Protein AF-A0A2D4FZL7-F1 (afdb_monomer)

Radius of gyration: 24.0 Å; Cα contacts (8 Å, |Δi|>4): 195; chains: 1; bounding box: 41×26×69 Å

Nearest PDB structures (foldseek):
  4zlp-assembly1_A  TM=8.806E-01  e=3.017E-08  Homo sapiens
  6xsw-assembly2_F  TM=8.688E-01  e=1.298E-07  Homo sapiens
  6xsw-assembly3_J  TM=8.591E-01  e=7.334E-08  Homo sapiens
  6xsw-assembly1_C  TM=8.371E-01  e=1.900E-07  Homo sapiens
  5czx-assembly2_B  TM=8.476E-01  e=1.783E-07  Homo sapiens

Secondary structure (DSSP, 8-state):
----TTPEEEE-SSTT-EEEE--TTEESTTS-EETT--PPPPP---S-GGGGGTTTSSS--TTT-SGGGHHHHTGGGTT-S-TTTT-SSTTGGGTTTSSS--TTT-SGGGGGGGGTTTT-

Mean predicted aligned error: 12.07 Å

Solvent-accessible surface area (backbone atoms only — not comparable to full-atom values): 7104 Å² total; per-residue (Å²): 127,84,34,31,83,83,21,47,76,42,80,46,100,51,91,91,35,58,47,43,51,48,44,90,58,30,34,64,82,32,15,77,38,59,62,75,59,68,71,78,72,75,81,73,62,47,91,53,80,70,39,71,81,41,36,65,67,80,49,60,50,70,92,27,52,37,79,52,37,30,25,15,53,2,35,61,44,86,70,35,66,59,81,52,77,71,23,91,59,82,62,43,78,82,50,52,73,66,80,53,62,47,73,89,25,50,34,81,44,42,58,33,26,67,52,40,56,76,83,114

Structure (mmCIF, N/CA/C/O backbone):
data_AF-A0A2D4FZL7-F1
#
_entry.id   AF-A0A2D4FZL7-F1
#
loop_
_atom_site.group_PDB
_atom_site.id
_atom_site.type_symbol
_atom_site.label_atom_id
_atom_site.label_alt_id
_atom_site.label_comp_id
_atom_site.label_asym_id
_atom_site.label_entity_id
_atom_site.label_seq_id
_atom_site.pdbx_PDB_ins_code
_atom_site.Cartn_x
_atom_site.Cartn_y
_atom_site.Cartn_z
_atom_site.occup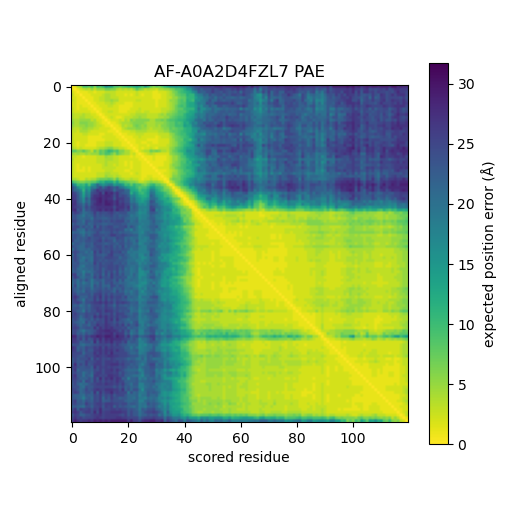ancy
_atom_site.B_iso_or_equiv
_atom_site.auth_seq_id
_atom_site.auth_comp_id
_atom_site.auth_asym_id
_atom_site.auth_atom_id
_atom_site.pdbx_PDB_model_num
ATOM 1 N N . GLN A 1 1 ? -5.445 -15.197 -40.872 1.00 74.00 1 GLN A N 1
ATOM 2 C CA . GLN A 1 1 ? -4.649 -13.991 -41.193 1.00 74.00 1 GLN A CA 1
ATOM 3 C C . GLN A 1 1 ? -3.517 -13.878 -40.169 1.00 74.00 1 GLN A C 1
ATOM 5 O O . GLN A 1 1 ? -3.800 -14.107 -38.997 1.00 74.00 1 GLN A O 1
ATOM 10 N N . PRO A 1 2 ? -2.247 -13.663 -40.568 1.00 90.12 2 PRO A N 1
ATOM 11 C CA . PRO A 1 2 ? -1.102 -13.830 -39.666 1.00 90.12 2 PRO A CA 1
ATOM 12 C C . PRO A 1 2 ? -0.899 -12.653 -38.704 1.00 90.12 2 PRO A C 1
ATOM 14 O O . PRO A 1 2 ? -0.388 -12.872 -37.611 1.00 90.12 2 PRO A O 1
ATOM 17 N N . CYS A 1 3 ? -1.321 -11.441 -39.057 1.00 94.00 3 CYS A N 1
ATOM 18 C CA . CYS A 1 3 ? -1.227 -10.271 -38.184 1.00 94.00 3 CYS A CA 1
ATOM 19 C C . CYS A 1 3 ? -2.384 -10.231 -37.174 1.00 94.00 3 CYS A C 1
ATOM 21 O O . CYS A 1 3 ? -3.520 -10.568 -37.508 1.00 94.00 3 CYS A O 1
ATOM 23 N N . HIS A 1 4 ? -2.092 -9.814 -35.948 1.00 93.81 4 HIS A N 1
ATOM 24 C CA . HIS A 1 4 ? -3.042 -9.634 -34.854 1.00 93.81 4 HIS A CA 1
ATOM 25 C C . HIS A 1 4 ? -3.423 -8.158 -34.697 1.00 93.81 4 HIS A C 1
ATOM 27 O O . HIS A 1 4 ? -2.817 -7.282 -35.313 1.00 93.81 4 HIS A O 1
ATOM 33 N N . ASN A 1 5 ? -4.435 -7.885 -33.868 1.00 91.88 5 ASN A N 1
ATOM 34 C CA . ASN A 1 5 ? -4.767 -6.540 -33.390 1.00 91.88 5 ASN A CA 1
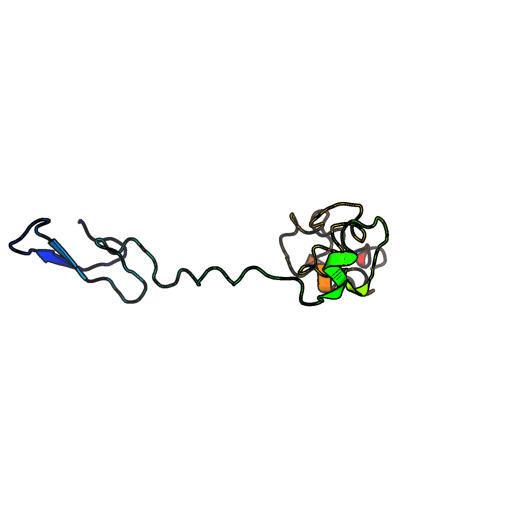ATOM 35 C C . ASN A 1 5 ? -4.957 -5.482 -34.494 1.00 91.88 5 ASN A C 1
ATOM 37 O O . ASN A 1 5 ? -4.520 -4.343 -34.366 1.00 91.88 5 ASN A O 1
ATOM 41 N N . GLY A 1 6 ? -5.591 -5.869 -35.605 1.00 91.50 6 GLY A N 1
ATOM 42 C CA . GLY A 1 6 ? -5.841 -4.966 -36.733 1.00 91.50 6 GLY A CA 1
ATOM 43 C C . GLY A 1 6 ? -4.615 -4.669 -37.604 1.00 91.50 6 GLY A C 1
ATOM 44 O O . GLY A 1 6 ? -4.660 -3.745 -38.408 1.00 91.50 6 GLY A O 1
ATOM 45 N N . GLY A 1 7 ? -3.524 -5.431 -37.462 1.00 93.56 7 GLY A N 1
ATOM 46 C CA . GLY A 1 7 ? -2.351 -5.326 -38.329 1.00 93.56 7 GLY A CA 1
ATOM 47 C C . GLY A 1 7 ? -2.643 -5.673 -39.792 1.00 93.56 7 GLY A C 1
ATOM 48 O O . GLY A 1 7 ? -3.344 -6.643 -40.086 1.00 93.56 7 GLY A O 1
ATOM 49 N N . VAL A 1 8 ? -2.060 -4.904 -40.713 1.00 95.25 8 VAL A N 1
ATOM 50 C CA . VAL A 1 8 ? -2.171 -5.129 -42.163 1.00 95.25 8 VAL A CA 1
ATOM 51 C C . VAL A 1 8 ? -1.055 -6.065 -42.621 1.00 95.25 8 VAL A C 1
ATOM 53 O O . VAL A 1 8 ? 0.105 -5.874 -42.266 1.00 95.25 8 VAL A O 1
ATOM 56 N N . CYS A 1 9 ? -1.403 -7.087 -43.402 1.00 94.62 9 CYS A N 1
ATOM 57 C CA . CYS A 1 9 ? -0.462 -8.093 -43.892 1.00 94.62 9 CYS A CA 1
ATOM 58 C C . CYS A 1 9 ? 0.004 -7.758 -45.312 1.00 94.62 9 CYS A C 1
ATOM 60 O O . CYS A 1 9 ? -0.830 -7.625 -46.205 1.00 94.62 9 CYS A O 1
ATOM 62 N N . HIS A 1 10 ? 1.318 -7.703 -45.520 1.00 94.44 10 HIS A N 1
ATOM 63 C CA . HIS A 1 10 ? 1.942 -7.592 -46.837 1.00 94.44 10 HIS A CA 1
ATOM 64 C C . HIS A 1 10 ? 2.796 -8.819 -47.124 1.00 94.44 10 HIS A C 1
ATOM 66 O O . HIS A 1 10 ? 3.590 -9.229 -46.281 1.00 94.44 10 HIS A O 1
ATOM 72 N N . GLU A 1 11 ? 2.644 -9.396 -48.311 1.00 93.69 11 GLU A N 1
ATOM 73 C CA . GLU A 1 11 ? 3.500 -10.489 -48.767 1.00 93.69 11 GLU A CA 1
ATOM 74 C C . GLU A 1 11 ? 4.847 -9.946 -49.245 1.00 93.69 11 GLU A C 1
ATOM 76 O O . GLU A 1 11 ? 4.922 -8.898 -49.888 1.00 93.69 11 GLU A O 1
ATOM 81 N N . ILE A 1 12 ? 5.918 -10.661 -48.914 1.00 92.69 12 ILE A N 1
ATOM 82 C CA . ILE A 1 12 ? 7.289 -10.315 -49.298 1.00 92.69 12 ILE A CA 1
ATOM 83 C C . ILE A 1 12 ? 7.992 -11.545 -49.870 1.00 92.69 12 ILE A C 1
ATOM 85 O O . ILE A 1 12 ? 7.655 -12.681 -49.551 1.00 92.69 12 ILE A O 1
ATOM 89 N N . SER A 1 13 ? 9.007 -11.334 -50.705 1.00 93.69 13 SER A N 1
ATOM 90 C CA . SER A 1 13 ? 9.668 -12.409 -51.463 1.00 93.69 13 SER A CA 1
ATOM 91 C C . SER A 1 13 ? 10.637 -13.269 -50.639 1.00 93.69 13 SER A C 1
ATOM 93 O O . SER A 1 13 ? 11.230 -14.210 -51.163 1.00 93.69 13 SER A O 1
ATOM 95 N N . THR A 1 14 ? 10.838 -12.940 -49.365 1.00 90.44 14 THR A N 1
ATOM 96 C CA . THR A 1 14 ? 11.816 -13.581 -48.478 1.00 90.44 14 THR A CA 1
ATOM 97 C C . THR A 1 14 ? 11.128 -14.195 -47.265 1.00 90.44 14 THR A C 1
ATOM 99 O O . THR A 1 14 ? 10.216 -13.558 -46.737 1.00 90.44 14 THR A O 1
ATOM 102 N N . PRO A 1 15 ? 11.581 -15.357 -46.753 1.00 89.25 15 PRO A N 1
ATOM 103 C CA . PRO A 1 15 ? 11.057 -15.93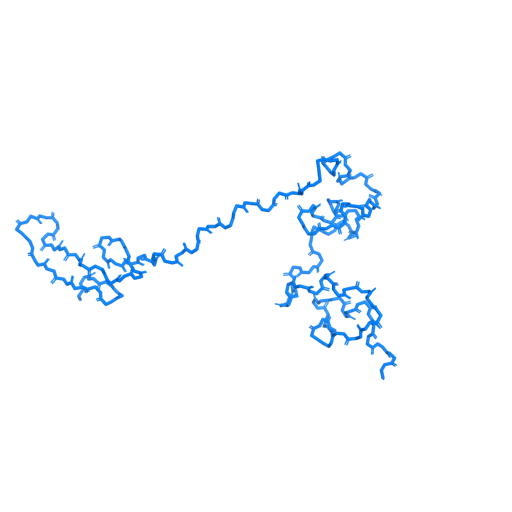6 -45.514 1.00 89.25 15 PRO A CA 1
ATOM 104 C C . PRO A 1 15 ? 10.998 -14.900 -44.373 1.00 89.25 15 PRO A C 1
ATOM 106 O O . PRO A 1 15 ? 11.969 -14.162 -44.198 1.00 89.25 15 PRO A O 1
ATOM 109 N N . PRO A 1 16 ? 9.898 -14.812 -43.595 1.00 88.56 16 PRO A N 1
ATOM 110 C CA . PRO A 1 16 ? 8.743 -15.718 -43.534 1.00 88.56 16 PRO A CA 1
ATOM 111 C C . PRO A 1 16 ? 7.648 -15.454 -44.590 1.00 88.56 16 PRO A C 1
ATOM 113 O O . PRO A 1 16 ? 6.538 -15.957 -44.450 1.00 88.56 16 PRO A O 1
ATOM 116 N N . TYR A 1 17 ? 7.956 -14.693 -45.641 1.00 91.81 17 TYR A N 1
ATOM 117 C CA . TYR A 1 17 ? 7.092 -14.326 -46.773 1.00 91.81 17 TYR A CA 1
ATOM 118 C C . TYR A 1 17 ? 5.952 -13.363 -46.452 1.00 91.81 17 TYR A C 1
ATOM 120 O O . TYR A 1 17 ? 5.130 -13.057 -47.312 1.00 91.81 17 TYR A O 1
ATOM 128 N N . PHE A 1 18 ? 5.923 -12.825 -45.235 1.00 92.50 18 PHE A N 1
ATOM 129 C CA . PHE A 1 18 ? 4.989 -11.777 -44.860 1.00 92.50 18 PHE A CA 1
ATOM 130 C C . PHE A 1 18 ? 5.632 -10.758 -43.920 1.00 92.50 18 PHE A C 1
ATOM 132 O O . PHE A 1 18 ? 6.554 -11.067 -43.162 1.00 92.50 18 PHE A O 1
ATOM 139 N N . GLN A 1 19 ? 5.085 -9.550 -43.940 1.00 94.06 19 GLN A N 1
ATOM 140 C CA . GLN A 1 19 ? 5.369 -8.480 -43.001 1.00 94.06 19 GLN A CA 1
ATOM 141 C C . GLN A 1 19 ? 4.049 -7.891 -42.498 1.00 94.06 19 GLN A C 1
ATOM 143 O O . GLN A 1 19 ? 3.143 -7.608 -43.283 1.00 94.06 19 GLN A O 1
ATOM 148 N N . CYS A 1 20 ? 3.944 -7.699 -41.183 1.00 95.06 20 CYS A N 1
ATOM 149 C CA . CYS A 1 20 ? 2.798 -7.044 -40.563 1.00 95.06 20 CYS A CA 1
ATOM 150 C C . CYS A 1 20 ? 3.089 -5.563 -40.305 1.00 95.06 20 CYS A C 1
ATOM 152 O O . CYS A 1 20 ? 4.075 -5.229 -39.649 1.00 95.06 20 CYS A O 1
ATOM 154 N N . LEU A 1 21 ? 2.206 -4.684 -40.777 1.00 94.81 21 LEU A N 1
ATOM 155 C CA . LEU A 1 21 ? 2.171 -3.275 -40.391 1.00 94.81 21 LEU A CA 1
ATOM 156 C C . LEU A 1 21 ? 1.221 -3.117 -39.208 1.00 94.81 21 LEU A C 1
ATOM 158 O O . LEU A 1 21 ? 0.016 -3.341 -39.338 1.00 94.81 21 LEU A O 1
ATOM 162 N N . CYS A 1 22 ? 1.769 -2.758 -38.051 1.00 93.75 22 CYS A N 1
ATOM 163 C CA . CYS A 1 22 ? 0.999 -2.674 -36.818 1.00 93.75 22 CYS A CA 1
ATOM 164 C C . CYS A 1 22 ? 0.360 -1.293 -36.630 1.00 93.75 22 CYS A C 1
ATOM 166 O O . CYS A 1 22 ? 1.047 -0.284 -36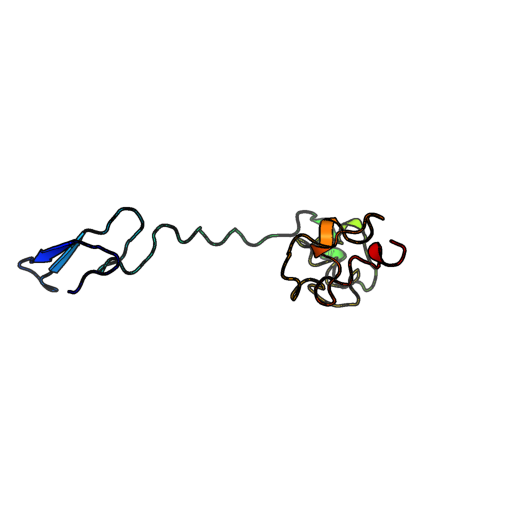.812 1.00 93.75 22 CYS A O 1
ATOM 168 N N . PRO A 1 23 ? -0.927 -1.226 -36.237 1.00 90.56 23 PRO A N 1
ATOM 169 C CA . PRO A 1 23 ? -1.546 0.019 -35.805 1.00 90.56 23 PRO A CA 1
ATOM 170 C C . PRO A 1 23 ? -0.870 0.554 -34.537 1.00 90.56 23 PRO A C 1
ATOM 172 O O . PRO A 1 23 ? -0.194 -0.185 -33.823 1.00 90.56 23 PRO A O 1
ATOM 175 N N . GLY A 1 24 ? -1.048 1.854 -34.281 1.00 85.94 24 GLY A N 1
ATOM 176 C CA . GLY A 1 24 ? -0.233 2.647 -33.355 1.00 85.94 24 GLY A CA 1
ATOM 177 C C . GLY A 1 24 ? 0.038 2.007 -31.996 1.00 85.94 24 GLY A C 1
ATOM 178 O O . GLY A 1 24 ? 1.179 2.058 -31.551 1.00 85.94 24 GLY A O 1
ATOM 179 N N . ASP A 1 25 ? -0.954 1.355 -31.392 1.00 87.69 25 ASP A N 1
ATOM 180 C CA . ASP A 1 25 ? -0.861 0.766 -30.052 1.00 87.69 25 ASP A CA 1
ATOM 181 C C . ASP A 1 25 ? -0.298 -0.659 -30.021 1.00 87.69 25 ASP A C 1
ATOM 183 O O . ASP A 1 25 ? -0.260 -1.266 -28.954 1.00 87.69 25 ASP A O 1
ATOM 187 N N . TYR A 1 26 ? 0.168 -1.206 -31.148 1.00 91.25 26 TYR A N 1
ATOM 188 C CA . TYR A 1 26 ? 0.652 -2.584 -31.242 1.00 91.25 26 TYR A CA 1
ATOM 189 C C . TYR A 1 26 ? 2.039 -2.689 -31.887 1.00 91.25 26 TYR A C 1
ATOM 191 O O . TYR A 1 26 ? 2.467 -1.858 -32.682 1.00 91.25 26 TYR A O 1
ATOM 199 N N . THR A 1 27 ? 2.775 -3.727 -31.511 1.00 89.81 27 THR A N 1
ATOM 200 C CA . THR A 1 27 ? 4.138 -4.035 -31.947 1.00 89.81 27 THR A CA 1
ATOM 201 C C . THR A 1 27 ? 4.370 -5.551 -31.954 1.00 89.81 27 THR A C 1
ATOM 203 O O . THR A 1 27 ? 3.489 -6.339 -31.598 1.00 89.81 27 THR A O 1
ATOM 206 N N . GLY A 1 28 ? 5.556 -5.978 -32.379 1.00 89.50 28 GLY A N 1
ATOM 207 C CA . GLY A 1 28 ? 5.921 -7.379 -32.589 1.00 89.50 28 GLY A CA 1
ATOM 208 C C . GLY A 1 28 ? 5.720 -7.834 -34.037 1.00 89.50 28 GLY A C 1
ATOM 209 O O . GLY A 1 28 ? 4.987 -7.216 -34.803 1.00 89.50 28 GLY A O 1
ATOM 210 N N . VAL A 1 29 ? 6.371 -8.944 -34.409 1.00 91.88 29 VAL A N 1
ATOM 211 C CA . VAL A 1 29 ? 6.395 -9.496 -35.786 1.00 91.88 29 VAL A CA 1
ATOM 212 C C . VAL A 1 29 ? 4.993 -9.716 -36.364 1.00 91.88 29 VAL A C 1
ATOM 214 O O . VAL A 1 29 ? 4.791 -9.635 -37.573 1.00 91.88 29 VAL A O 1
ATOM 217 N N . ARG A 1 30 ? 4.016 -9.989 -35.497 1.00 93.94 30 ARG A N 1
ATOM 218 C CA . ARG A 1 30 ? 2.619 -10.225 -35.853 1.00 93.94 30 ARG A CA 1
ATOM 219 C C . ARG A 1 30 ? 1.680 -9.232 -35.164 1.00 93.94 30 ARG A C 1
ATOM 221 O O . ARG A 1 30 ? 0.498 -9.522 -35.060 1.00 93.94 30 ARG A O 1
ATOM 228 N N . CYS A 1 31 ? 2.173 -8.091 -34.677 1.00 93.25 31 CYS A N 1
ATOM 229 C CA . CYS A 1 31 ? 1.390 -7.095 -33.930 1.00 93.25 31 CYS A CA 1
ATOM 230 C C . CYS A 1 31 ? 0.741 -7.628 -32.643 1.00 93.25 31 CYS A C 1
ATOM 232 O O . CYS A 1 31 ? -0.312 -7.155 -32.226 1.00 93.25 31 CYS A O 1
ATOM 234 N N . GLN A 1 32 ? 1.339 -8.643 -32.021 1.00 91.88 32 GLN A N 1
ATOM 235 C CA . GLN A 1 32 ? 0.788 -9.316 -30.844 1.00 91.88 32 GLN A CA 1
ATOM 236 C C . GLN A 1 32 ? 1.005 -8.554 -29.527 1.00 91.88 32 GLN A C 1
ATOM 238 O O . GLN A 1 32 ? 0.354 -8.857 -28.533 1.00 91.88 32 GLN A O 1
ATOM 243 N N . THR A 1 33 ? 1.924 -7.590 -29.506 1.00 88.75 33 THR A N 1
ATOM 244 C CA . THR A 1 33 ? 2.343 -6.887 -28.291 1.00 88.75 33 THR A CA 1
ATOM 245 C C . THR A 1 33 ? 1.702 -5.509 -28.249 1.00 88.75 33 THR A C 1
ATOM 247 O O . THR A 1 33 ? 1.793 -4.775 -29.222 1.00 88.75 33 THR A O 1
ATOM 250 N N . VAL A 1 34 ? 1.099 -5.112 -27.134 1.00 87.12 34 VAL A N 1
ATOM 251 C CA . VAL A 1 34 ? 0.576 -3.748 -26.952 1.00 87.12 34 VAL A CA 1
ATOM 252 C C . VAL A 1 34 ? 1.746 -2.805 -26.627 1.00 87.12 34 VAL A C 1
ATOM 254 O O . VAL A 1 34 ? 2.518 -3.075 -25.711 1.00 87.12 34 VAL A O 1
ATOM 257 N N . ARG A 1 35 ? 1.912 -1.699 -27.365 1.00 79.94 35 ARG A N 1
ATOM 258 C CA . ARG A 1 35 ? 2.932 -0.659 -27.101 1.00 79.94 35 ARG A CA 1
ATOM 259 C C . ARG A 1 35 ? 2.680 0.082 -25.792 1.00 79.94 35 ARG A C 1
ATOM 261 O O . ARG A 1 35 ? 3.626 0.542 -25.169 1.00 79.94 35 ARG A O 1
ATOM 268 N N . MET A 1 36 ? 1.420 0.134 -25.369 1.00 67.44 36 MET A N 1
ATOM 269 C CA . MET A 1 36 ? 0.979 0.642 -24.069 1.00 67.44 36 MET A CA 1
ATOM 270 C C . MET A 1 36 ? 0.982 -0.447 -22.986 1.00 67.44 36 MET A C 1
ATOM 272 O O . MET A 1 36 ? 0.131 -0.450 -22.100 1.00 67.44 36 MET A O 1
ATOM 276 N N . ALA A 1 37 ? 1.945 -1.370 -23.000 1.00 60.22 37 ALA A N 1
ATOM 277 C CA . ALA A 1 37 ? 2.392 -1.899 -21.721 1.00 60.22 37 ALA A CA 1
ATOM 278 C C . ALA A 1 37 ? 3.113 -0.731 -21.044 1.00 60.22 37 ALA A C 1
ATOM 280 O O . ALA A 1 37 ? 4.268 -0.448 -21.364 1.00 60.22 37 ALA A O 1
ATOM 281 N N . ARG A 1 38 ? 2.396 0.012 -20.185 1.00 58.81 38 ARG A N 1
ATOM 282 C CA . ARG A 1 38 ? 3.001 0.982 -19.263 1.00 58.81 38 ARG A CA 1
ATOM 283 C C . ARG A 1 38 ? 4.292 0.329 -18.755 1.00 58.81 38 ARG A C 1
ATOM 285 O O . ARG A 1 38 ? 4.191 -0.808 -18.281 1.00 58.81 38 ARG A O 1
ATOM 292 N N . PRO A 1 39 ? 5.477 0.957 -18.913 1.00 60.97 39 PRO A N 1
ATOM 293 C CA . PRO A 1 39 ? 6.696 0.396 -18.351 1.00 60.97 39 PRO A CA 1
ATOM 294 C C . PRO A 1 39 ? 6.379 -0.007 -16.913 1.00 60.97 39 PRO A C 1
ATOM 296 O O . PRO A 1 39 ? 5.672 0.770 -16.252 1.00 60.97 39 PRO A O 1
ATOM 299 N N . PRO A 1 40 ? 6.790 -1.201 -16.441 1.00 57.28 40 PRO A N 1
ATOM 300 C CA . PRO A 1 40 ? 6.610 -1.526 -15.038 1.00 57.28 40 PRO A CA 1
ATOM 301 C C . PRO A 1 40 ? 7.143 -0.329 -14.259 1.00 57.28 40 PRO A C 1
ATOM 303 O O . PRO A 1 40 ? 8.266 0.120 -14.510 1.00 57.28 40 PRO A O 1
ATOM 306 N N . LEU A 1 41 ? 6.275 0.267 -13.433 1.00 53.75 41 LEU A N 1
ATOM 307 C CA . LEU A 1 41 ? 6.677 1.374 -12.579 1.00 53.75 41 LEU A CA 1
ATOM 308 C C . LEU A 1 41 ? 7.975 0.938 -11.887 1.00 53.75 41 LEU A C 1
ATOM 310 O O . LEU A 1 41 ? 8.065 -0.233 -11.497 1.00 53.75 41 LEU A O 1
ATOM 314 N N . PRO A 1 42 ? 8.988 1.818 -11.789 1.00 62.38 42 PRO A N 1
ATOM 315 C CA . PRO A 1 42 ? 10.194 1.477 -11.052 1.00 62.38 42 PRO A CA 1
ATOM 316 C C . PRO A 1 42 ? 9.785 0.913 -9.684 1.00 62.38 42 PRO A C 1
ATOM 318 O O . PRO A 1 42 ? 8.781 1.381 -9.132 1.00 62.38 42 PRO A O 1
ATOM 321 N N . PRO A 1 43 ? 10.504 -0.099 -9.157 1.00 62.50 43 PRO A N 1
ATOM 322 C CA . PRO A 1 43 ? 10.173 -0.668 -7.860 1.00 62.50 43 PRO A CA 1
ATOM 323 C C . PRO A 1 43 ? 10.016 0.478 -6.866 1.00 62.50 43 PRO A C 1
ATOM 325 O O . PRO A 1 43 ? 10.871 1.367 -6.808 1.00 62.50 43 PRO A O 1
ATOM 328 N N . VAL A 1 44 ? 8.889 0.511 -6.160 1.00 70.88 44 VAL A N 1
ATOM 329 C CA . VAL A 1 44 ? 8.645 1.541 -5.152 1.00 70.88 44 VAL A CA 1
ATOM 330 C C . VAL A 1 44 ? 9.640 1.272 -4.029 1.00 70.88 44 VAL A C 1
ATOM 332 O O . VAL A 1 44 ? 9.486 0.310 -3.284 1.00 70.88 44 VAL A O 1
ATOM 335 N N . HIS A 1 45 ? 10.705 2.068 -3.972 1.00 85.19 45 HIS A N 1
ATOM 336 C CA . HIS A 1 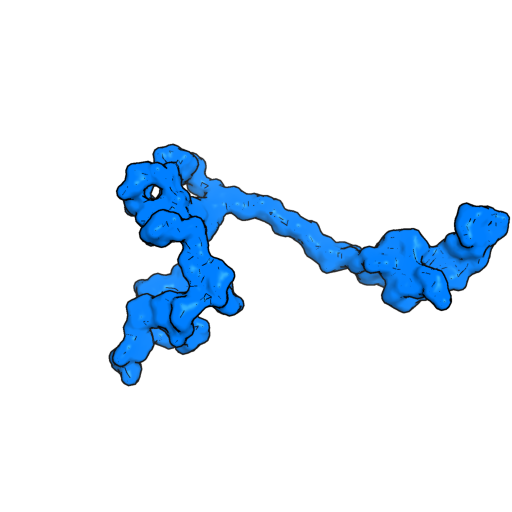45 ? 11.676 2.017 -2.886 1.00 85.19 45 HIS A CA 1
ATOM 337 C C . HIS A 1 45 ? 11.181 2.905 -1.744 1.00 85.19 45 HIS A C 1
ATOM 339 O O . HIS A 1 45 ? 10.542 3.934 -1.985 1.00 85.19 45 HIS A O 1
ATOM 345 N N . CYS A 1 46 ? 11.490 2.514 -0.509 1.00 91.00 46 CYS A N 1
ATOM 346 C CA . CYS A 1 46 ? 11.233 3.339 0.662 1.00 91.00 46 CYS A CA 1
ATOM 347 C C . CYS A 1 46 ? 11.973 4.683 0.504 1.00 91.00 46 CYS A C 1
ATOM 349 O O . CYS A 1 46 ? 13.190 4.676 0.318 1.00 91.00 46 CYS A O 1
ATOM 351 N N . PRO A 1 47 ? 11.274 5.833 0.544 1.00 91.69 47 PRO A N 1
ATOM 352 C CA . PRO A 1 47 ? 11.895 7.146 0.353 1.00 91.69 47 PRO A CA 1
ATOM 353 C C . PRO A 1 47 ? 12.736 7.605 1.554 1.00 91.69 47 PRO A C 1
ATOM 355 O O . PRO A 1 47 ? 13.395 8.638 1.474 1.00 91.69 47 PRO A O 1
ATOM 358 N N . LEU A 1 48 ? 12.687 6.873 2.669 1.00 92.06 48 LEU A N 1
ATOM 359 C CA . LEU A 1 48 ? 13.363 7.200 3.918 1.00 92.06 48 LEU A CA 1
ATOM 360 C C . LEU A 1 48 ? 14.544 6.249 4.118 1.00 92.06 48 LEU A C 1
ATOM 362 O O . LEU A 1 48 ? 14.353 5.066 4.395 1.00 92.06 48 LEU A O 1
ATOM 366 N N . GLU A 1 49 ? 15.765 6.768 3.991 1.00 91.00 49 GLU A N 1
ATOM 367 C CA . GLU A 1 49 ? 16.991 5.961 4.096 1.00 91.00 49 GLU A CA 1
ATOM 368 C C . GLU A 1 49 ? 17.147 5.304 5.477 1.00 91.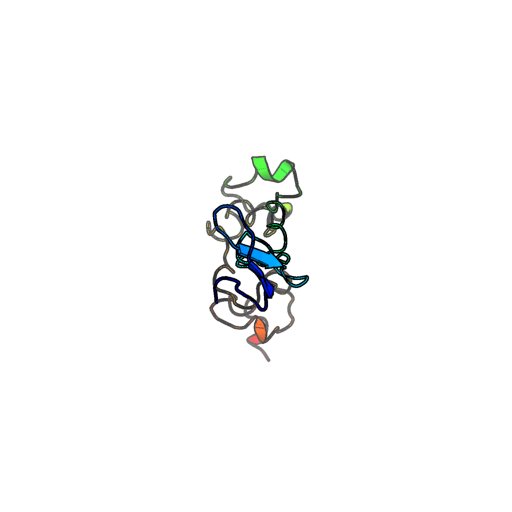00 49 GLU A C 1
ATOM 370 O O . GLU A 1 49 ? 17.595 4.164 5.581 1.00 91.00 49 GLU A O 1
ATOM 375 N N . GLU A 1 50 ? 16.716 5.993 6.536 1.00 93.69 50 GLU A N 1
ATOM 376 C CA . GLU A 1 50 ? 16.814 5.519 7.921 1.00 93.69 50 GLU A CA 1
ATOM 377 C C . GLU A 1 50 ? 15.947 4.280 8.191 1.00 93.69 50 GLU A C 1
ATOM 379 O O . GLU A 1 50 ? 16.295 3.461 9.041 1.00 93.69 50 GLU A O 1
ATOM 384 N N . CYS A 1 51 ? 14.862 4.088 7.432 1.00 95.50 51 CYS A N 1
ATOM 385 C CA . CYS A 1 51 ? 13.929 2.982 7.652 1.00 95.50 51 CYS A CA 1
ATOM 386 C C . CYS A 1 51 ? 14.528 1.608 7.341 1.00 95.50 51 CYS A C 1
ATOM 388 O O . CYS A 1 51 ? 14.020 0.598 7.817 1.00 95.50 51 CYS A O 1
ATOM 390 N N . ALA A 1 52 ? 15.636 1.539 6.597 1.00 93.44 52 ALA A N 1
ATOM 391 C CA . ALA A 1 52 ? 16.321 0.273 6.350 1.00 93.44 52 ALA A CA 1
ATOM 392 C C . ALA A 1 52 ? 16.881 -0.363 7.635 1.00 93.44 52 ALA A C 1
ATOM 394 O O . ALA A 1 52 ? 16.938 -1.584 7.727 1.00 93.44 52 ALA A O 1
ATOM 395 N N . ALA A 1 53 ? 17.296 0.450 8.613 1.00 95.00 53 ALA A N 1
ATOM 396 C CA . ALA A 1 53 ? 17.822 -0.027 9.894 1.00 95.00 53 ALA A CA 1
ATOM 397 C C . ALA A 1 53 ? 16.732 -0.245 10.958 1.00 95.00 53 ALA A C 1
ATOM 399 O O . ALA A 1 53 ? 17.047 -0.737 12.039 1.00 95.00 53 ALA A O 1
ATOM 400 N N . LYS A 1 54 ? 15.498 0.176 10.664 1.00 95.62 54 LYS A N 1
ATOM 401 C CA . LYS A 1 54 ? 14.345 0.120 11.569 1.00 95.62 54 LYS A CA 1
ATOM 402 C C . LYS A 1 54 ? 13.342 -0.971 11.222 1.00 95.62 54 LYS A C 1
ATOM 404 O O . LYS A 1 54 ? 12.704 -1.507 12.108 1.00 95.62 54 LYS A O 1
ATOM 409 N N . ALA A 1 55 ? 13.288 -1.368 9.955 1.00 94.19 55 ALA A N 1
ATOM 410 C CA . ALA A 1 55 ? 12.442 -2.468 9.532 1.00 94.19 55 ALA A CA 1
ATOM 411 C C . ALA A 1 55 ? 12.776 -3.776 10.274 1.00 94.19 55 ALA A C 1
ATOM 413 O O . ALA A 1 55 ? 13.940 -4.184 10.316 1.00 94.19 55 ALA A O 1
ATOM 414 N N . GLU A 1 56 ? 11.735 -4.473 10.734 1.00 94.38 56 GLU A N 1
ATOM 415 C CA . GLU A 1 56 ? 11.818 -5.791 11.382 1.00 94.38 56 GLU A CA 1
ATOM 416 C C . GLU A 1 56 ? 12.601 -5.758 12.720 1.00 94.38 56 GLU A C 1
ATOM 418 O O . GLU A 1 56 ? 13.169 -6.769 13.149 1.00 94.38 56 GLU A O 1
ATOM 423 N N . ASP A 1 57 ? 12.631 -4.605 13.402 1.00 95.69 57 ASP A N 1
ATOM 424 C CA . ASP A 1 57 ? 13.286 -4.396 14.699 1.00 95.69 57 ASP A CA 1
ATOM 425 C C . ASP A 1 57 ? 12.362 -4.664 15.911 1.00 95.69 57 ASP A C 1
ATOM 427 O O . ASP A 1 57 ? 12.791 -4.564 17.066 1.00 95.69 57 ASP A O 1
ATOM 431 N N . SER A 1 58 ? 11.126 -5.117 15.656 1.00 94.75 58 SER A N 1
ATOM 432 C CA . SER A 1 58 ? 10.069 -5.391 16.648 1.00 94.75 58 SER A CA 1
ATOM 433 C C . SER A 1 58 ? 9.504 -4.151 17.346 1.00 94.75 58 SER A C 1
ATOM 435 O O . SER A 1 58 ? 8.758 -4.278 18.327 1.00 94.75 58 SER A O 1
ATOM 437 N N . TYR A 1 59 ? 9.826 -2.956 16.862 1.00 96.94 59 TYR A N 1
ATOM 438 C CA . TYR A 1 59 ? 9.259 -1.701 17.313 1.00 96.94 59 TYR A CA 1
ATOM 439 C C . TYR A 1 59 ? 8.579 -0.992 16.142 1.00 96.94 59 TYR A C 1
ATOM 441 O O . TYR A 1 59 ? 9.121 -0.883 15.061 1.00 96.94 59 TYR A O 1
ATOM 449 N N . CYS A 1 60 ? 7.366 -0.478 16.354 1.00 96.75 60 CYS A N 1
ATOM 450 C CA . CYS A 1 60 ? 6.691 0.291 15.311 1.00 96.75 60 CYS A CA 1
ATOM 451 C C . CYS A 1 60 ? 7.248 1.723 15.236 1.00 96.75 60 CYS A C 1
ATOM 453 O O . CYS A 1 60 ? 6.794 2.631 15.952 1.00 96.75 60 CYS A O 1
ATOM 455 N N . ASP A 1 61 ? 8.183 1.954 14.318 1.00 97.38 61 ASP A N 1
ATOM 456 C CA . ASP A 1 61 ? 8.649 3.271 13.917 1.00 97.38 61 ASP A CA 1
ATOM 457 C C . ASP A 1 61 ? 7.634 3.933 12.980 1.00 97.38 61 ASP A C 1
ATOM 459 O O . ASP A 1 61 ? 7.608 3.765 11.762 1.00 97.38 61 ASP A O 1
ATOM 463 N N . LYS A 1 62 ? 6.789 4.789 13.563 1.00 95.31 62 LYS A N 1
ATOM 464 C CA . LYS A 1 62 ? 5.688 5.478 12.861 1.00 95.31 62 LYS A CA 1
ATOM 465 C C . LYS A 1 62 ? 6.104 6.228 11.592 1.00 95.31 62 LYS A C 1
ATOM 467 O O . LYS A 1 62 ? 5.301 6.364 10.677 1.00 95.31 62 LYS A O 1
ATOM 472 N N . MET A 1 63 ? 7.334 6.728 11.540 1.00 95.12 63 MET A N 1
ATOM 473 C CA . MET A 1 63 ? 7.894 7.407 10.365 1.00 95.12 63 MET A CA 1
ATOM 474 C C . MET A 1 63 ? 8.141 6.446 9.190 1.00 95.12 63 MET A C 1
ATOM 476 O O . MET A 1 63 ? 8.049 6.863 8.041 1.00 95.12 63 MET A O 1
ATOM 480 N N . CYS A 1 64 ? 8.341 5.161 9.474 1.00 95.75 64 CYS A N 1
ATOM 481 C CA . CYS A 1 64 ? 8.494 4.073 8.510 1.00 95.75 64 CYS A CA 1
ATOM 482 C C . CYS A 1 64 ? 7.172 3.338 8.217 1.00 95.75 64 CYS A C 1
ATOM 484 O O . CYS A 1 64 ? 7.119 2.475 7.337 1.00 95.75 64 CYS A O 1
ATOM 486 N N . ASN A 1 65 ? 6.073 3.729 8.876 1.00 94.06 65 ASN A N 1
ATOM 487 C CA . ASN A 1 65 ? 4.731 3.180 8.682 1.00 94.06 65 ASN A CA 1
ATOM 488 C C . ASN A 1 65 ? 4.056 3.693 7.392 1.00 94.06 65 ASN A C 1
ATOM 490 O O . ASN A 1 65 ? 2.985 4.298 7.428 1.00 94.06 65 ASN A O 1
ATOM 494 N N . ILE A 1 66 ? 4.699 3.483 6.243 1.00 91.31 66 ILE A N 1
ATOM 495 C CA . ILE A 1 66 ? 4.168 3.826 4.917 1.00 91.31 66 ILE A CA 1
ATOM 496 C C . ILE A 1 66 ? 4.271 2.623 3.965 1.00 91.31 66 ILE A C 1
ATOM 498 O O . ILE A 1 66 ? 5.190 1.809 4.119 1.00 91.31 66 ILE A O 1
ATOM 502 N N . PRO A 1 67 ? 3.409 2.515 2.930 1.00 91.94 67 PRO A N 1
ATOM 503 C CA . PRO A 1 67 ? 3.396 1.348 2.043 1.00 91.94 67 PRO A CA 1
ATOM 504 C C . PRO A 1 67 ? 4.746 1.106 1.353 1.00 91.94 67 PRO A C 1
ATOM 506 O O . PRO A 1 67 ? 5.197 -0.029 1.227 1.00 91.94 67 PRO A O 1
ATOM 509 N N . ALA A 1 68 ? 5.425 2.187 0.949 1.00 92.00 68 ALA A N 1
ATOM 510 C CA . ALA A 1 68 ? 6.737 2.132 0.302 1.00 92.00 68 ALA A CA 1
ATOM 511 C C . ALA A 1 68 ? 7.842 1.551 1.205 1.00 92.00 68 ALA A C 1
ATOM 513 O O . ALA A 1 68 ? 8.837 1.039 0.702 1.00 92.00 68 ALA A O 1
ATOM 514 N N . CYS A 1 69 ? 7.661 1.614 2.527 1.00 93.31 69 CYS A N 1
ATOM 515 C CA . CYS A 1 69 ? 8.578 1.078 3.534 1.00 93.31 69 CYS A CA 1
ATOM 516 C C . CYS A 1 69 ? 8.033 -0.208 4.176 1.00 93.31 69 CYS A C 1
ATOM 518 O O . CYS A 1 69 ? 8.499 -0.613 5.237 1.00 93.31 69 CYS A O 1
ATOM 520 N N . ARG A 1 70 ? 7.054 -0.860 3.525 1.00 93.19 70 ARG A N 1
ATOM 521 C CA . ARG A 1 70 ? 6.419 -2.106 3.984 1.00 93.19 70 ARG A CA 1
ATOM 522 C C . ARG A 1 70 ? 5.895 -2.012 5.419 1.00 93.19 70 ARG A C 1
ATOM 524 O O . ARG A 1 70 ? 6.018 -2.968 6.172 1.00 93.19 70 ARG A O 1
ATOM 531 N N . TRP A 1 71 ? 5.349 -0.851 5.791 1.00 94.50 71 TRP A N 1
ATOM 532 C CA . TRP A 1 71 ? 4.799 -0.622 7.132 1.00 94.50 71 TRP A CA 1
ATOM 533 C C . TRP A 1 71 ? 5.815 -0.926 8.240 1.00 94.50 71 TRP A C 1
ATOM 535 O O . TRP A 1 71 ? 5.513 -1.656 9.185 1.00 94.50 71 TRP A O 1
ATOM 545 N N . ASP A 1 72 ? 7.022 -0.384 8.065 1.00 95.81 72 ASP A N 1
ATOM 546 C CA . ASP A 1 72 ? 8.186 -0.620 8.917 1.00 95.81 72 ASP A CA 1
ATOM 547 C C . ASP A 1 72 ? 8.609 -2.094 8.975 1.00 95.81 72 ASP A C 1
ATOM 549 O O . ASP A 1 72 ? 8.743 -2.705 10.027 1.00 95.81 72 ASP A O 1
ATOM 553 N N . GLY A 1 73 ? 8.699 -2.723 7.800 1.00 94.25 73 GLY A N 1
ATOM 554 C CA . GLY A 1 73 ? 8.998 -4.155 7.715 1.00 94.25 73 GLY A CA 1
ATOM 555 C C . GLY A 1 73 ? 7.943 -5.066 8.355 1.00 94.25 73 GLY A C 1
ATOM 556 O O . GLY A 1 73 ? 8.216 -6.236 8.592 1.00 94.25 73 GLY A O 1
ATOM 557 N N . GLY A 1 74 ? 6.740 -4.557 8.624 1.00 95.19 74 GLY A N 1
ATOM 558 C CA . GLY A 1 74 ? 5.679 -5.298 9.298 1.00 95.19 74 GLY A CA 1
ATOM 559 C C . GLY A 1 74 ? 5.497 -4.931 10.774 1.00 95.19 74 GLY A C 1
ATOM 560 O O . GLY A 1 74 ? 4.459 -5.268 11.350 1.00 95.19 74 GLY A O 1
ATOM 561 N N . ASP A 1 75 ? 6.431 -4.211 11.399 1.00 96.38 75 ASP A N 1
ATOM 562 C CA . ASP A 1 75 ? 6.382 -3.932 12.842 1.00 96.38 75 ASP A CA 1
ATOM 563 C C . ASP A 1 75 ? 5.193 -3.048 13.234 1.00 96.38 75 ASP A C 1
ATOM 565 O O . ASP A 1 75 ? 4.566 -3.245 14.279 1.00 96.38 75 ASP A O 1
ATOM 569 N N . CYS A 1 76 ? 4.780 -2.140 12.347 1.00 95.56 76 CYS A N 1
ATOM 570 C CA . CYS A 1 76 ? 3.570 -1.338 12.529 1.00 95.56 76 CYS A CA 1
ATOM 571 C C . CYS A 1 76 ? 2.273 -2.034 12.087 1.00 95.56 76 CYS A C 1
ATOM 573 O O . CYS A 1 76 ? 1.197 -1.438 12.146 1.00 95.56 76 CYS A O 1
ATOM 575 N N . SER A 1 77 ? 2.348 -3.288 11.641 1.00 93.94 77 SER A N 1
ATOM 576 C CA . SER A 1 77 ? 1.242 -4.011 11.002 1.00 93.94 77 SER A CA 1
ATOM 577 C C . SER A 1 77 ? 1.118 -5.465 11.471 1.00 93.94 77 SER A C 1
ATOM 579 O O . SER A 1 77 ? 0.714 -6.343 10.714 1.00 93.94 77 SER A O 1
ATOM 581 N N . LEU A 1 78 ? 1.408 -5.727 12.751 1.00 92.19 78 LEU A N 1
ATOM 582 C CA . LEU A 1 78 ? 1.305 -7.061 13.368 1.00 92.19 78 LEU A CA 1
ATOM 583 C C . LEU A 1 78 ? 2.130 -8.134 12.632 1.00 92.19 78 LEU A C 1
ATOM 585 O O . LEU A 1 78 ? 1.705 -9.287 12.543 1.00 92.19 78 LEU A O 1
ATOM 589 N N . LEU A 1 79 ? 3.303 -7.753 12.116 1.00 92.25 79 LEU A N 1
ATOM 590 C CA . LEU A 1 79 ? 4.209 -8.602 11.335 1.00 92.25 79 LEU A CA 1
ATOM 591 C C . LEU A 1 79 ? 3.602 -9.078 10.002 1.00 92.25 79 LEU A C 1
ATOM 593 O O . LEU A 1 79 ? 3.962 -10.135 9.482 1.00 92.25 79 LEU A O 1
ATOM 597 N N . VAL A 1 80 ? 2.657 -8.310 9.450 1.00 91.50 80 VAL A N 1
ATOM 598 C CA . VAL A 1 80 ? 2.046 -8.558 8.140 1.00 91.50 80 VAL A CA 1
ATOM 599 C C . VAL A 1 80 ? 2.575 -7.551 7.123 1.00 91.50 80 VAL A C 1
ATOM 601 O O . VAL A 1 80 ? 2.244 -6.375 7.190 1.00 91.50 80 VAL A O 1
ATOM 604 N N . ASP A 1 81 ? 3.286 -8.028 6.099 1.00 85.81 81 ASP A N 1
ATOM 605 C CA . ASP A 1 81 ? 3.900 -7.185 5.055 1.00 85.81 81 ASP A CA 1
ATOM 606 C C . ASP A 1 81 ? 2.961 -6.152 4.400 1.00 85.81 81 ASP A C 1
ATOM 608 O O . ASP A 1 81 ? 3.390 -5.067 4.012 1.00 85.81 81 ASP A O 1
ATOM 612 N N . ASN A 1 82 ? 1.687 -6.502 4.182 1.00 90.75 82 ASN A N 1
ATOM 613 C CA . ASN A 1 82 ? 0.686 -5.592 3.62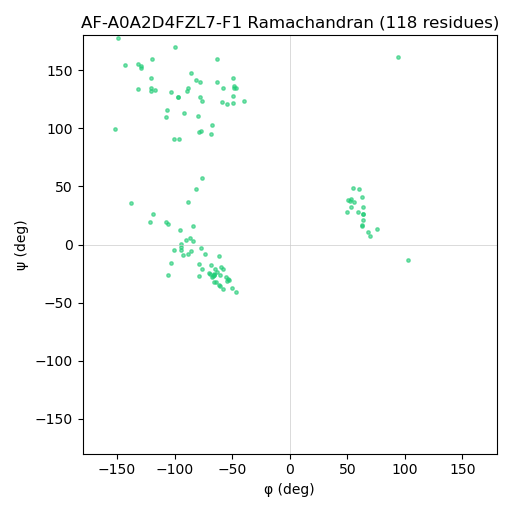1 1.00 90.75 82 ASN A CA 1
ATOM 614 C C . ASN A 1 82 ? -0.733 -5.955 4.104 1.00 90.75 82 ASN A C 1
ATOM 616 O O . ASN A 1 82 ? -1.366 -6.841 3.515 1.00 90.75 82 ASN A O 1
ATOM 620 N N . PRO A 1 83 ? -1.268 -5.247 5.116 1.00 92.50 83 PRO A N 1
ATOM 621 C CA . PRO A 1 83 ? -2.621 -5.467 5.631 1.00 92.50 83 PRO A 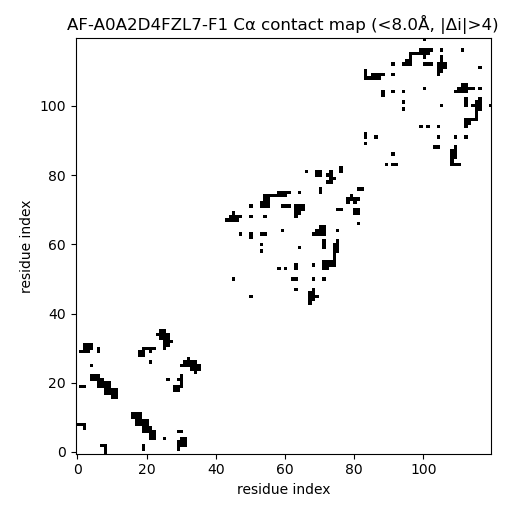CA 1
ATOM 622 C C . PRO A 1 83 ? -3.736 -5.259 4.596 1.00 92.50 83 PRO A C 1
ATOM 624 O O . PRO A 1 83 ? -4.782 -5.894 4.682 1.00 92.50 83 PRO A O 1
ATOM 627 N N . TRP A 1 84 ? -3.500 -4.428 3.577 1.00 92.50 84 TRP A N 1
ATOM 628 C CA . TRP A 1 84 ? -4.480 -4.080 2.542 1.00 92.50 84 TRP A CA 1
ATOM 629 C C . TRP A 1 84 ? -4.354 -4.936 1.279 1.00 92.50 84 TRP A C 1
ATOM 631 O O . TRP A 1 84 ? -4.967 -4.627 0.262 1.00 92.50 84 TRP A O 1
ATOM 641 N N . LYS A 1 85 ? -3.588 -6.036 1.307 1.00 92.12 85 LYS A N 1
ATOM 642 C CA . LYS A 1 85 ? -3.359 -6.898 0.130 1.00 92.12 85 LYS A CA 1
ATOM 643 C C . LYS A 1 85 ? -4.651 -7.413 -0.523 1.00 92.12 85 LYS A C 1
ATOM 645 O O . LYS A 1 85 ? -4.647 -7.713 -1.713 1.00 92.12 85 LYS A O 1
ATOM 650 N N . GLN A 1 86 ? -5.722 -7.560 0.256 1.00 92.50 86 GLN A N 1
ATOM 651 C CA . GLN A 1 86 ? -7.028 -8.032 -0.215 1.00 92.50 86 GLN A CA 1
ATOM 652 C C . GLN A 1 86 ? -8.042 -6.899 -0.432 1.00 92.50 86 GLN A C 1
ATOM 654 O O . GLN A 1 86 ? -9.147 -7.171 -0.894 1.00 92.50 86 GLN A O 1
ATOM 659 N N . CYS A 1 87 ? -7.694 -5.657 -0.093 1.00 93.19 87 CYS A N 1
ATOM 660 C CA . CYS A 1 87 ? -8.580 -4.511 -0.232 1.00 93.19 87 CYS A CA 1
ATOM 661 C C . CYS A 1 87 ? -8.663 -4.096 -1.707 1.00 93.19 87 CYS A C 1
ATOM 663 O O . CYS A 1 87 ? -7.643 -3.810 -2.332 1.00 93.19 87 CYS A O 1
ATOM 665 N N . GLU A 1 88 ? -9.875 -4.060 -2.265 1.00 89.19 88 GLU A N 1
ATOM 666 C CA . GLU A 1 88 ? -10.098 -3.649 -3.660 1.00 89.19 88 GLU A CA 1
ATOM 667 C C . GLU A 1 88 ? -9.779 -2.163 -3.885 1.00 89.19 88 GLU A C 1
ATOM 669 O O . GLU A 1 88 ? -9.381 -1.778 -4.983 1.00 89.19 88 GLU A O 1
ATOM 674 N N . SER A 1 89 ? -9.906 -1.342 -2.837 1.00 86.44 89 SER A N 1
ATOM 675 C CA . SER A 1 89 ? -9.580 0.083 -2.862 1.00 86.44 89 SER A CA 1
ATOM 676 C C . SER A 1 89 ? -8.201 0.309 -2.231 1.00 86.44 89 SER A C 1
ATOM 678 O O . SER A 1 89 ? -8.063 0.474 -1.017 1.00 86.44 89 SER A O 1
ATOM 680 N N . SER A 1 90 ? -7.154 0.282 -3.059 1.00 74.44 90 SER A N 1
ATOM 681 C CA . SER A 1 90 ? -5.748 0.297 -2.626 1.00 74.44 90 SER A CA 1
ATOM 682 C C . SER A 1 90 ? -5.316 1.538 -1.842 1.00 74.44 90 SER A C 1
ATOM 684 O O . SER A 1 90 ? -4.219 1.544 -1.293 1.00 74.44 90 SER A O 1
ATOM 686 N N . GLU A 1 91 ? -6.144 2.577 -1.777 1.00 88.19 91 GLU A N 1
ATOM 687 C CA . GLU A 1 91 ? -5.890 3.844 -1.093 1.00 88.19 91 GLU A CA 1
ATOM 688 C C . GLU A 1 91 ? -6.452 3.880 0.334 1.00 88.19 91 GLU A C 1
ATOM 690 O O . GLU A 1 91 ? -6.182 4.832 1.052 1.00 88.19 91 GLU A O 1
ATOM 695 N N . CYS A 1 92 ? -7.183 2.858 0.800 1.00 93.44 92 CYS A N 1
ATOM 696 C CA . CYS A 1 92 ? -7.823 2.901 2.125 1.00 93.44 92 CYS A CA 1
ATOM 697 C C . CYS A 1 92 ? -6.860 3.133 3.299 1.00 93.44 92 CYS A C 1
ATOM 699 O O . CYS A 1 92 ? -7.263 3.633 4.345 1.00 93.44 92 CYS A O 1
A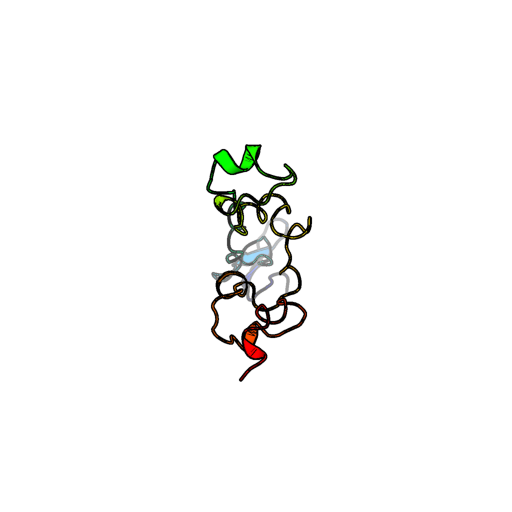TOM 701 N N . TRP A 1 93 ? -5.569 2.851 3.133 1.00 92.25 93 TRP A N 1
ATOM 702 C CA . TRP A 1 93 ? -4.554 3.193 4.126 1.00 92.25 93 TRP A CA 1
ATOM 703 C C . TRP A 1 93 ? -4.359 4.708 4.334 1.00 92.25 93 TRP A C 1
ATOM 705 O O . TRP A 1 93 ? -3.870 5.096 5.390 1.00 92.25 93 TRP A O 1
ATOM 715 N N . THR A 1 94 ? -4.737 5.579 3.385 1.00 92.12 94 THR A N 1
ATOM 716 C CA . THR A 1 94 ? -4.704 7.047 3.578 1.00 92.12 94 THR A CA 1
ATOM 717 C C . THR A 1 94 ? -5.852 7.556 4.439 1.00 92.12 94 THR A C 1
ATOM 719 O O . THR A 1 94 ? -5.782 8.667 4.961 1.00 92.12 94 THR A O 1
ATOM 722 N N . TYR A 1 95 ? -6.919 6.767 4.534 1.00 93.00 95 TYR A N 1
ATOM 723 C CA . TYR A 1 95 ? -8.144 7.101 5.254 1.00 93.00 95 TYR A CA 1
ATOM 724 C C . TYR A 1 95 ? -8.241 6.382 6.602 1.00 93.00 95 TYR A C 1
ATOM 726 O O . TYR A 1 95 ? -8.967 6.813 7.482 1.00 93.00 95 TYR A O 1
ATOM 734 N N . PHE A 1 96 ? -7.433 5.345 6.808 1.00 92.12 96 PHE A N 1
ATOM 735 C CA . PHE A 1 96 ? -7.434 4.554 8.028 1.00 92.12 96 PHE A CA 1
ATOM 736 C C . PHE A 1 96 ? -7.254 5.413 9.295 1.00 92.12 96 PHE A C 1
ATOM 738 O O . PHE A 1 96 ? -6.220 6.065 9.466 1.00 92.12 96 PHE A O 1
ATOM 745 N N . ASN A 1 97 ? -8.233 5.353 10.209 1.00 91.56 97 ASN A N 1
ATOM 746 C CA . ASN A 1 97 ? -8.243 6.083 11.483 1.00 91.56 97 ASN A CA 1
ATOM 747 C C . ASN A 1 97 ? -8.259 7.617 11.314 1.00 91.56 97 ASN A C 1
ATOM 749 O O . ASN A 1 97 ? -7.565 8.345 12.034 1.00 91.56 97 ASN A O 1
ATOM 753 N N . ASN A 1 98 ? -9.033 8.119 10.352 1.00 93.94 98 ASN A N 1
ATOM 754 C CA . ASN A 1 98 ? -9.206 9.550 10.094 1.00 93.94 98 ASN A CA 1
ATOM 755 C C . ASN A 1 98 ? -10.441 10.150 10.810 1.00 93.94 98 ASN A C 1
ATOM 757 O O . ASN A 1 98 ? -10.688 11.352 10.675 1.00 93.94 98 ASN A O 1
ATOM 761 N N . SER A 1 99 ? -11.197 9.348 11.576 1.00 94.25 99 SER A N 1
ATOM 762 C CA . SER A 1 99 ? -12.445 9.747 12.255 1.00 94.25 99 SER A CA 1
ATOM 763 C C . SER A 1 99 ? -13.582 10.169 11.314 1.00 94.25 99 SER A C 1
ATOM 765 O O . SER A 1 99 ? -14.544 10.814 11.741 1.00 94.25 99 SER A O 1
ATOM 767 N N . GLN A 1 100 ? -13.490 9.821 10.036 1.00 95.62 100 GLN A N 1
ATOM 768 C CA . GLN A 1 100 ? -14.527 9.998 9.034 1.00 95.62 100 GLN A CA 1
ATOM 769 C C . GLN A 1 100 ? -14.879 8.628 8.483 1.00 95.62 100 GLN A C 1
ATOM 771 O O . GLN A 1 100 ? -14.010 7.856 8.136 1.00 95.62 100 GLN A O 1
ATOM 776 N N . CYS A 1 101 ? -16.167 8.319 8.394 1.00 95.69 101 CYS A N 1
ATOM 777 C CA . CYS A 1 101 ? -16.547 7.031 7.834 1.00 95.69 101 CYS A CA 1
ATOM 778 C C . CYS A 1 101 ? -16.494 7.050 6.298 1.00 95.69 101 CYS A C 1
ATOM 780 O O . CYS A 1 101 ? -17.326 7.677 5.622 1.00 95.69 101 CYS A O 1
ATOM 782 N N . ASP A 1 102 ? -15.517 6.324 5.781 1.00 95.12 102 ASP A N 1
ATOM 783 C CA . ASP A 1 102 ? -15.244 6.049 4.385 1.00 95.12 102 ASP A CA 1
ATOM 784 C C . ASP A 1 102 ? -15.866 4.695 4.016 1.00 95.12 102 ASP A C 1
ATOM 786 O O . ASP A 1 102 ? -15.259 3.630 4.119 1.00 95.12 102 ASP A O 1
ATOM 790 N N . GLU A 1 103 ? -17.121 4.728 3.557 1.00 94.88 103 GLU A N 1
ATOM 791 C CA . GLU A 1 103 ? -17.938 3.526 3.295 1.00 94.88 103 GLU A CA 1
ATOM 792 C C . GLU A 1 103 ? -17.261 2.517 2.346 1.00 94.88 103 GLU A C 1
ATOM 794 O O . GLU A 1 103 ? -17.446 1.310 2.483 1.00 94.88 103 GLU A O 1
ATOM 799 N N . LEU A 1 104 ? -16.437 2.992 1.402 1.00 94.50 104 LEU A N 1
ATOM 800 C CA . LEU A 1 104 ? -15.665 2.138 0.487 1.00 94.50 104 LEU A CA 1
ATOM 801 C C . LEU A 1 104 ? -14.565 1.336 1.206 1.00 94.50 104 LEU A C 1
ATOM 803 O O . LEU A 1 104 ? -14.207 0.245 0.765 1.00 94.50 104 LEU A O 1
ATOM 807 N N . CYS A 1 105 ? -14.055 1.857 2.320 1.00 95.81 105 CYS A N 1
ATOM 808 C CA . CYS A 1 105 ? -13.039 1.232 3.163 1.00 95.81 105 CYS A CA 1
ATOM 809 C C . CYS A 1 105 ? -13.643 0.410 4.310 1.00 95.81 105 CYS A C 1
ATOM 811 O O . CYS A 1 105 ? -12.940 -0.373 4.952 1.00 95.81 105 CYS A O 1
ATOM 813 N N . ASN A 1 106 ? -14.957 0.504 4.532 1.00 94.94 106 ASN A N 1
ATOM 814 C CA . ASN A 1 106 ? -15.672 -0.208 5.589 1.00 94.94 106 ASN A CA 1
ATOM 815 C C . ASN A 1 106 ? -16.005 -1.670 5.222 1.00 94.94 106 ASN A C 1
ATOM 817 O O . ASN A 1 106 ? -17.124 -2.158 5.387 1.00 94.94 106 ASN A O 1
ATOM 821 N N . THR A 1 107 ? -15.018 -2.396 4.705 1.00 94.88 107 THR A N 1
ATOM 822 C CA . THR A 1 107 ? -15.119 -3.824 4.380 1.00 94.88 107 THR A CA 1
ATOM 823 C C . THR A 1 107 ? -14.096 -4.618 5.183 1.00 94.88 107 THR A C 1
ATOM 825 O O . THR A 1 107 ? -13.091 -4.074 5.643 1.00 94.88 107 THR A O 1
ATOM 828 N N . VAL A 1 108 ? -14.308 -5.927 5.346 1.00 94.69 108 VAL A N 1
ATOM 829 C CA . VAL A 1 108 ? -13.364 -6.778 6.093 1.00 94.69 108 VAL A CA 1
ATOM 830 C C . VAL A 1 108 ? -11.972 -6.790 5.457 1.00 94.69 108 VAL A C 1
ATOM 832 O O . VAL A 1 108 ? -10.970 -6.790 6.165 1.00 94.69 108 VAL A O 1
ATOM 835 N N . GLN A 1 109 ? -11.908 -6.747 4.126 1.00 95.00 109 GLN A N 1
ATOM 836 C CA . GLN A 1 109 ? -10.661 -6.741 3.368 1.00 95.00 109 GLN A CA 1
ATOM 837 C C . GLN A 1 109 ? -9.891 -5.424 3.521 1.00 95.00 109 GLN A C 1
ATOM 839 O O . GLN A 1 109 ? -8.676 -5.402 3.346 1.00 95.00 109 GLN A O 1
ATOM 844 N N . CYS A 1 110 ? -10.603 -4.344 3.850 1.00 94.94 110 CYS A N 1
ATOM 845 C CA . CYS A 1 110 ? -10.073 -3.000 4.060 1.00 94.94 110 CYS A CA 1
ATOM 846 C C . CYS A 1 110 ? -10.067 -2.597 5.547 1.00 94.94 110 CYS A C 1
ATOM 848 O O . CYS A 1 110 ? -9.951 -1.417 5.867 1.00 94.94 110 CYS A O 1
ATOM 850 N N . LEU A 1 111 ? -10.147 -3.582 6.455 1.00 94.81 111 LEU A N 1
ATOM 851 C CA . LEU A 1 111 ? -10.020 -3.410 7.908 1.00 94.81 111 LEU A CA 1
ATOM 852 C C . LEU A 1 111 ? -11.120 -2.542 8.548 1.00 94.81 111 LEU A C 1
ATOM 854 O O . LEU A 1 111 ? -10.884 -1.877 9.557 1.00 94.81 111 LEU A O 1
ATOM 858 N N . TYR A 1 112 ? -12.328 -2.588 7.979 1.00 95.50 112 TYR A N 1
ATOM 859 C CA . TYR A 1 112 ? -13.528 -1.903 8.471 1.00 95.50 112 TYR A CA 1
ATOM 860 C C . TYR A 1 112 ? -13.346 -0.401 8.700 1.00 95.50 112 TYR A C 1
ATOM 862 O O . TYR A 1 112 ? -13.945 0.139 9.626 1.00 95.50 112 TYR A O 1
ATOM 870 N N . ASP A 1 113 ? -12.503 0.261 7.902 1.00 94.38 113 ASP A N 1
ATOM 871 C CA . ASP A 1 113 ? -12.216 1.692 8.053 1.00 94.38 113 ASP A CA 1
ATOM 872 C C . ASP A 1 113 ? -11.833 2.080 9.498 1.00 94.38 113 ASP A C 1
ATOM 874 O O . ASP A 1 113 ? -12.311 3.053 10.072 1.00 94.38 113 ASP A O 1
ATOM 878 N N . ASN A 1 114 ? -11.074 1.203 10.166 1.00 94.56 114 ASN A N 1
ATOM 879 C CA . ASN A 1 114 ? -10.760 1.293 11.597 1.00 94.56 114 ASN A CA 1
ATOM 880 C C . ASN A 1 114 ? -11.982 1.524 12.522 1.00 94.56 114 ASN A C 1
ATOM 882 O O . ASN A 1 114 ? -11.870 2.064 13.621 1.00 94.56 114 ASN A O 1
ATOM 886 N N . PHE A 1 115 ? -13.155 1.062 12.097 1.00 95.88 115 PHE A N 1
ATOM 887 C CA . PHE A 1 115 ? -14.449 1.250 12.744 1.00 95.88 115 PHE A CA 1
ATOM 888 C C . PHE A 1 115 ? -14.939 2.702 12.840 1.00 95.88 115 PHE A C 1
ATOM 890 O O . PHE A 1 115 ? -15.854 2.964 13.628 1.00 95.88 115 PHE A O 1
ATOM 897 N N . ASP A 1 116 ? -14.438 3.616 12.006 1.00 95.75 116 ASP A N 1
ATOM 898 C CA . ASP A 1 116 ? -14.918 5.004 11.944 1.00 95.75 116 ASP A CA 1
ATOM 899 C C . ASP A 1 116 ? -16.424 5.077 11.572 1.00 95.75 116 ASP A C 1
ATOM 901 O O . ASP A 1 116 ? -17.126 6.028 11.924 1.00 95.75 116 ASP A O 1
ATOM 905 N N . CYS A 1 117 ? -16.983 4.011 10.981 1.00 95.06 117 CYS A N 1
ATOM 906 C CA . CYS A 1 117 ? -18.408 3.860 10.649 1.00 95.06 117 CYS A CA 1
ATOM 907 C C . CYS A 1 117 ? -19.320 3.308 11.763 1.00 95.06 117 CYS A C 1
ATOM 909 O O . CYS A 1 117 ? -20.533 3.244 11.568 1.00 95.06 117 CYS A O 1
ATOM 911 N N . LYS A 1 118 ? -18.800 2.890 12.928 1.00 92.19 118 LYS A N 1
ATOM 912 C CA . LYS A 1 118 ? -19.614 2.173 13.940 1.00 92.19 118 LYS A CA 1
ATOM 913 C C . LYS A 1 118 ? -20.734 2.993 14.587 1.00 92.19 118 LYS A C 1
ATOM 915 O O . LYS A 1 118 ? -21.681 2.396 15.089 1.00 92.19 118 LYS A O 1
ATOM 920 N N . ASN A 1 119 ? -20.605 4.317 14.622 1.00 82.75 119 ASN A N 1
ATOM 921 C CA . ASN A 1 119 ? -21.526 5.217 15.327 1.00 82.75 119 ASN A CA 1
ATOM 922 C C . ASN A 1 119 ? -22.230 6.208 14.383 1.00 82.75 119 ASN A C 1
ATOM 924 O O . ASN A 1 119 ? -22.572 7.312 14.808 1.00 82.75 119 ASN A O 1
ATOM 928 N N . ARG A 1 120 ? -22.392 5.843 13.107 1.00 67.94 120 ARG A N 1
ATOM 929 C CA . ARG A 1 120 ? -23.242 6.587 12.172 1.00 67.94 120 ARG A CA 1
ATOM 930 C C . ARG A 1 120 ? -24.726 6.321 12.404 1.00 67.94 120 ARG A C 1
ATOM 932 O O . ARG A 1 120 ? -25.073 5.178 12.776 1.00 67.94 120 ARG A O 1
#

Sequence (120 aa):
QPCHNGGVCHEISTPPYFQCLCPGDYTGVRCQTVRMARPPLPPVHCPLEECAAKAEDSYCDKMCNIPACRWDGGDCSLLVDNPWKQCESSECWTYFNNSQCDELCNTVQCLYDNFDCKNR

Organism: Micrurus corallinus (NCBI:txid54390)

InterPro domains:
  IPR000742 EGF-like domain [PS00022] (20-31)
  IPR000742 EGF-like domain [PS50026] (1-32)
  IPR000800 Notch domain [PF00066] (45-77)
  IPR000800 Notch domain [PF00066] (84-118)
  IPR000800 Notch domain [PR01452] (64-77)
  IPR000800 Notch domain [PR01452] (105-117)
  IPR000800 Notch domain [PS50258] (46-86)
  IPR000800 Notch domain [PS50258] (87-120)
  IPR000800 Notch domain [SM00004] (39-77)
  IPR000800 Notch domain [SM00004] (80-118)
  IPR035993 Notch-like domain superfamily [SSF90193] (45-77)
  IPR035993 Notch-like domain superfamily [SSF90193] (85-117)

Foldseek 3Di:
DQAPDPWDWDADPDPVRIATDEPDQFDDRRRPHGVPPPPPDPQLAQPDPVLVVQAPPLAQPVVLCDLNSQHSVCSNPVNDSDLLPQQPPPCLVVQQPVLAQDVSLCDVSNVHSVVSVVPD

pLDDT: mean 89.94, std 9.25, range [53.75, 97.38]